Protein AF-A0A6G2Q3Q0-F1 (afdb_monomer_lite)

Radius of gyration: 19.33 Å; chains: 1; bounding box: 35×32×48 Å

pLDDT: mean 96.5, std 2.86, range [80.94, 98.81]

Secondary structure (DSSP, 8-state):
-HHHHHTT-B-TTS---TT-TT---BPP-----------HHHHHHHT----------------S-SSTT----

Sequence (73 aa):
FVEFSRQRGLSADGRCKAFSAGADGTGWAEGAGMLLVERLSDARRNGHQVLAVVRGTAVNQDGASNGLTAPNG

Structure (mmCIF, N/CA/C/O backbone):
data_AF-A0A6G2Q3Q0-F1
#
_entry.id   AF-A0A6G2Q3Q0-F1
#
loop_
_atom_site.group_PDB
_atom_site.id
_atom_site.type_symbol
_atom_site.label_atom_id
_atom_site.label_alt_id
_atom_site.label_comp_id
_atom_site.label_asym_id
_atom_site.label_entity_id
_atom_site.label_seq_id
_atom_site.pdbx_PDB_ins_code
_atom_site.Cartn_x
_atom_site.Cartn_y
_atom_site.Cartn_z
_atom_site.occupancy
_atom_site.B_iso_or_equiv
_atom_site.auth_seq_id
_atom_site.auth_comp_id
_atom_site.auth_asym_id
_atom_site.auth_atom_id
_atom_site.pdbx_PDB_model_num
ATOM 1 N N . PHE A 1 1 ? 17.872 10.660 -7.517 1.00 80.94 1 PHE A N 1
ATOM 2 C CA . PHE A 1 1 ? 17.205 9.435 -8.013 1.00 80.94 1 PHE A CA 1
ATOM 3 C C . PHE A 1 1 ? 17.895 8.828 -9.250 1.00 80.94 1 PHE A C 1
ATOM 5 O O . PHE A 1 1 ? 17.223 8.370 -10.164 1.00 80.94 1 PHE A O 1
ATOM 12 N N . VAL A 1 2 ? 19.237 8.776 -9.283 1.00 92.62 2 VAL A N 1
ATOM 13 C CA . VAL A 1 2 ? 20.015 8.456 -10.506 1.00 92.62 2 VAL A CA 1
ATOM 14 C C . VAL A 1 2 ? 19.787 7.028 -11.013 1.00 92.62 2 VAL A C 1
ATOM 16 O O . VAL A 1 2 ? 19.594 6.832 -12.210 1.00 92.62 2 VAL A O 1
ATOM 19 N N . GLU A 1 3 ? 19.759 6.036 -10.122 1.00 92.62 3 GLU A N 1
ATOM 20 C CA . GLU A 1 3 ? 19.619 4.632 -10.536 1.00 92.62 3 GLU A CA 1
ATOM 21 C C . GLU A 1 3 ? 18.260 4.341 -11.188 1.00 92.62 3 GLU A C 1
ATOM 23 O O . GLU A 1 3 ? 18.194 3.692 -12.229 1.00 92.62 3 GLU A O 1
ATOM 28 N N . PHE A 1 4 ? 17.174 4.902 -10.651 1.00 90.12 4 PHE A N 1
ATOM 29 C CA . PHE A 1 4 ? 15.835 4.722 -11.221 1.00 90.12 4 PHE A CA 1
ATOM 30 C C . PHE A 1 4 ? 15.641 5.513 -12.526 1.00 90.12 4 PHE A C 1
ATOM 32 O O . PHE A 1 4 ? 14.928 5.066 -13.425 1.00 90.12 4 PHE A O 1
ATOM 39 N N . SER A 1 5 ? 16.332 6.651 -12.680 1.00 89.94 5 SER A N 1
ATOM 40 C CA . SER A 1 5 ? 16.410 7.364 -13.962 1.00 89.94 5 SER A CA 1
ATOM 41 C C . SER A 1 5 ? 17.093 6.522 -15.043 1.00 89.94 5 SER A C 1
ATOM 43 O O . SER A 1 5 ? 16.604 6.476 -16.169 1.00 89.94 5 SER A O 1
ATOM 45 N N . ARG A 1 6 ? 18.191 5.819 -14.718 1.00 94.75 6 ARG A N 1
ATOM 46 C CA . ARG A 1 6 ? 18.899 4.937 -15.670 1.00 94.75 6 ARG A CA 1
ATOM 47 C C . ARG A 1 6 ? 18.019 3.791 -16.165 1.00 94.75 6 ARG A C 1
ATOM 49 O O . ARG A 1 6 ? 18.096 3.429 -17.333 1.00 94.75 6 ARG A O 1
ATOM 56 N N . GLN A 1 7 ? 17.151 3.277 -15.298 1.00 93.62 7 GLN A N 1
ATOM 57 C CA . GLN A 1 7 ? 16.172 2.238 -15.631 1.00 93.62 7 GLN A CA 1
ATOM 58 C C . GLN A 1 7 ? 14.953 2.775 -16.400 1.00 93.62 7 GLN A C 1
ATOM 60 O O . GLN A 1 7 ? 14.097 1.991 -16.794 1.00 93.62 7 GLN A O 1
ATOM 65 N N . ARG A 1 8 ? 14.855 4.099 -16.609 1.00 94.38 8 ARG A N 1
ATOM 66 C CA . ARG A 1 8 ? 13.664 4.780 -17.149 1.00 94.38 8 ARG A CA 1
ATOM 67 C C . ARG A 1 8 ? 12.390 4.486 -16.345 1.00 94.38 8 ARG A C 1
ATOM 69 O O . ARG A 1 8 ? 11.300 4.456 -16.897 1.00 94.38 8 ARG A O 1
ATOM 76 N N . GLY A 1 9 ? 12.534 4.281 -15.034 1.00 94.94 9 GLY A N 1
ATOM 77 C CA . GLY A 1 9 ? 11.406 4.032 -14.134 1.00 94.94 9 GLY A CA 1
ATOM 78 C C . GLY A 1 9 ? 10.723 5.307 -13.628 1.00 94.94 9 GLY A C 1
ATOM 79 O O . GLY A 1 9 ? 9.645 5.232 -13.043 1.00 94.94 9 GLY A O 1
ATOM 80 N N . LEU A 1 10 ? 11.337 6.480 -13.822 1.00 97.12 10 LEU A N 1
ATOM 81 C CA . LEU A 1 10 ? 10.777 7.769 -13.407 1.00 97.12 10 LEU A CA 1
ATOM 82 C C . LEU A 1 10 ? 10.006 8.438 -14.542 1.00 97.12 10 LEU A C 1
ATOM 84 O O . LEU A 1 10 ? 10.517 8.534 -15.656 1.00 97.12 10 LEU A O 1
ATOM 88 N N . SER A 1 11 ? 8.837 8.989 -14.219 1.00 97.44 11 SER A N 1
ATOM 89 C CA . SER A 1 11 ? 8.112 9.907 -15.106 1.00 97.44 11 SER A CA 1
ATOM 90 C C . SER A 1 11 ? 8.944 11.170 -15.343 1.00 97.44 11 SER A C 1
ATOM 92 O O . SER A 1 11 ? 9.492 11.726 -14.383 1.00 97.44 11 SER A O 1
ATOM 94 N N . ALA A 1 12 ? 8.992 11.675 -16.576 1.00 95.62 12 ALA A N 1
ATOM 95 C CA . ALA A 1 12 ? 9.797 12.855 -16.911 1.00 95.62 12 ALA A CA 1
ATOM 96 C C . ALA A 1 12 ? 9.320 14.136 -16.201 1.00 95.62 12 ALA A C 1
ATOM 98 O O . ALA A 1 12 ? 10.121 15.019 -15.905 1.00 95.62 12 ALA A O 1
ATOM 99 N N . ASP A 1 13 ? 8.024 14.226 -15.897 1.00 95.75 13 ASP A N 1
ATOM 100 C CA . ASP A 1 13 ? 7.404 15.350 -15.191 1.00 95.75 13 ASP A CA 1
ATOM 101 C C . ASP A 1 13 ? 7.225 15.102 -13.683 1.00 95.75 13 ASP A C 1
ATOM 103 O O . ASP A 1 13 ? 6.580 15.900 -13.000 1.00 95.75 13 ASP A O 1
ATOM 107 N N . GLY A 1 14 ? 7.784 14.002 -13.162 1.00 95.94 14 GLY A N 1
ATOM 108 C CA . GLY A 1 14 ? 7.764 13.653 -11.739 1.00 95.94 14 GLY A CA 1
ATOM 109 C C . GLY A 1 14 ? 6.387 13.284 -11.172 1.00 95.94 14 GLY A C 1
ATOM 110 O O . GLY A 1 14 ? 6.235 13.258 -9.951 1.00 95.94 14 GLY A O 1
ATOM 111 N N . ARG A 1 15 ? 5.379 13.019 -12.016 1.00 97.31 15 ARG A N 1
ATOM 112 C CA . ARG A 1 15 ? 4.011 12.691 -11.591 1.00 97.31 15 ARG A CA 1
ATOM 113 C C . ARG A 1 15 ? 3.679 11.211 -11.771 1.00 97.31 15 ARG A C 1
ATOM 115 O O . ARG A 1 15 ? 3.789 10.665 -12.862 1.00 97.31 15 ARG A O 1
ATOM 122 N N . CYS A 1 16 ? 3.101 10.601 -10.736 1.00 98.06 16 CYS A N 1
ATOM 123 C CA . CYS A 1 16 ? 2.391 9.328 -10.874 1.00 98.06 16 CYS A CA 1
ATOM 124 C C . CYS A 1 16 ? 1.029 9.551 -11.554 1.00 98.06 16 CYS A C 1
ATOM 126 O O . CYS A 1 16 ? 0.073 9.988 -10.913 1.00 98.06 16 CYS A O 1
ATOM 128 N N . LYS A 1 17 ? 0.919 9.236 -12.848 1.00 98.00 17 LYS A N 1
ATOM 129 C CA . LYS A 1 17 ? -0.317 9.386 -13.644 1.00 98.00 17 LYS A CA 1
ATOM 130 C C . LYS A 1 17 ? -1.139 8.089 -13.637 1.00 98.00 17 LYS A C 1
ATOM 132 O O . LYS A 1 17 ? -1.329 7.466 -14.680 1.00 98.00 17 LYS A O 1
ATOM 137 N N . ALA A 1 18 ? -1.572 7.646 -12.456 1.00 97.88 18 ALA A N 1
ATOM 138 C CA . ALA A 1 18 ? -2.222 6.344 -12.271 1.00 97.88 18 ALA A CA 1
ATOM 139 C C . ALA A 1 18 ? -3.397 6.127 -13.248 1.00 97.88 18 ALA A C 1
ATOM 141 O O . ALA A 1 18 ? -4.311 6.947 -13.316 1.00 97.88 18 ALA A O 1
ATOM 142 N N . PHE A 1 19 ? -3.348 5.020 -14.001 1.00 97.00 19 PHE A N 1
ATOM 143 C CA . PHE A 1 19 ? -4.358 4.586 -14.985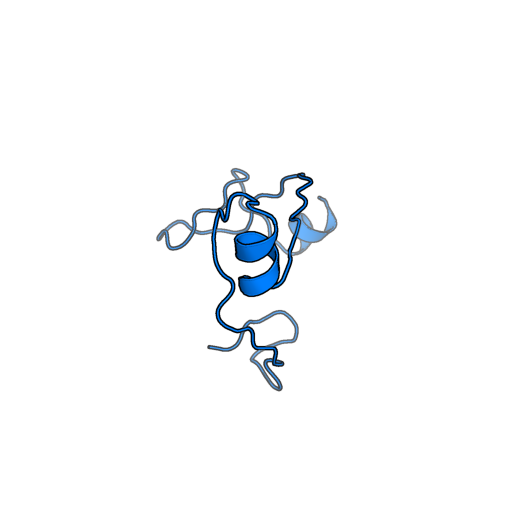 1.00 97.00 19 PHE A CA 1
ATOM 144 C C . PHE A 1 19 ? -4.607 5.540 -16.171 1.00 97.00 19 PHE A C 1
ATOM 146 O O . PHE A 1 19 ? -5.544 5.339 -16.940 1.00 97.00 19 PHE A O 1
ATOM 153 N N . SER A 1 20 ? -3.772 6.567 -16.349 1.00 98.25 20 SER A N 1
ATOM 154 C CA . SER A 1 20 ? -3.853 7.481 -17.492 1.00 98.25 20 SER A CA 1
ATOM 155 C C . SER A 1 20 ? -3.244 6.868 -18.753 1.00 98.25 20 SER A C 1
ATOM 157 O O . SER A 1 20 ? -2.241 6.160 -18.684 1.00 98.25 20 SER A O 1
ATOM 159 N N . ALA A 1 21 ? -3.767 7.244 -19.925 1.00 98.12 21 ALA A N 1
ATOM 160 C CA . ALA A 1 21 ? -3.152 6.925 -21.217 1.00 98.12 21 ALA A CA 1
ATOM 161 C C . ALA A 1 21 ? -1.729 7.505 -21.366 1.00 98.12 21 ALA A C 1
ATOM 163 O O . ALA A 1 21 ? -0.950 7.027 -22.183 1.00 98.12 21 ALA A O 1
ATOM 164 N N . GLY A 1 22 ? -1.389 8.533 -20.579 1.00 97.56 22 GLY A N 1
ATOM 165 C CA . GLY A 1 22 ? -0.067 9.162 -20.554 1.00 97.56 22 GLY A CA 1
ATOM 166 C C . GLY A 1 22 ? 0.852 8.685 -19.426 1.00 97.56 22 GLY A C 1
ATOM 167 O O . GLY A 1 22 ? 1.778 9.417 -19.081 1.00 97.56 22 GLY A O 1
ATOM 168 N N . ALA A 1 23 ? 0.577 7.541 -18.788 1.00 98.12 23 ALA A N 1
ATOM 169 C CA . ALA A 1 23 ? 1.431 7.000 -17.730 1.00 98.12 23 ALA A CA 1
ATOM 170 C C . ALA A 1 23 ? 2.812 6.589 -18.275 1.00 98.12 23 ALA A C 1
ATOM 172 O O . ALA A 1 23 ? 2.911 5.758 -19.173 1.00 98.12 23 ALA A O 1
ATOM 173 N N . ASP A 1 24 ? 3.875 7.172 -17.717 1.00 97.31 24 ASP A N 1
ATOM 174 C CA . ASP A 1 24 ? 5.250 7.084 -18.233 1.00 97.31 24 ASP A CA 1
ATOM 175 C C . ASP A 1 24 ? 6.310 6.828 -17.143 1.00 97.31 24 ASP A C 1
ATOM 177 O O . ASP A 1 24 ? 7.505 6.959 -17.395 1.00 97.31 24 ASP A O 1
ATOM 181 N N . GLY A 1 25 ? 5.891 6.463 -15.929 1.00 97.00 25 GLY A N 1
ATOM 182 C CA . GLY A 1 25 ? 6.776 6.126 -14.812 1.00 97.00 25 GLY A CA 1
ATOM 183 C C . GLY A 1 25 ? 6.218 6.578 -13.463 1.00 97.00 25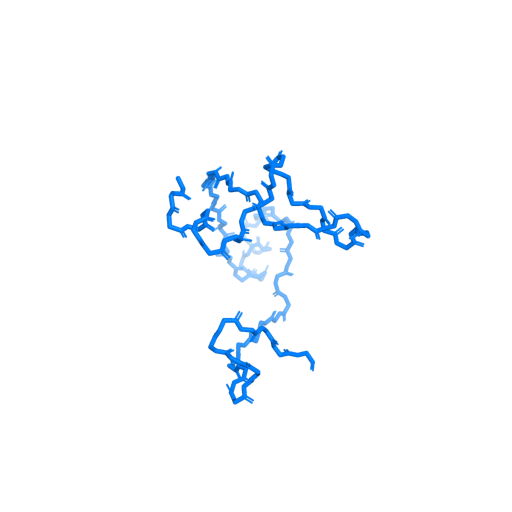 GLY A C 1
ATOM 184 O O . GLY A 1 25 ? 5.063 6.993 -13.358 1.00 97.00 25 GLY A O 1
ATOM 185 N N . THR A 1 26 ? 7.043 6.493 -12.417 1.00 97.31 26 THR A N 1
ATOM 186 C CA . THR A 1 26 ? 6.687 6.946 -11.063 1.00 97.31 26 THR A CA 1
ATOM 187 C C . THR A 1 26 ? 7.308 8.303 -10.729 1.00 97.31 26 THR A C 1
ATOM 189 O O . THR A 1 26 ? 8.437 8.603 -11.120 1.00 97.31 26 THR A O 1
ATOM 192 N N . GLY A 1 27 ? 6.593 9.099 -9.939 1.00 96.69 27 GLY A N 1
ATOM 193 C CA . GLY A 1 27 ? 7.146 10.197 -9.151 1.00 96.69 27 GLY A CA 1
ATOM 194 C C . GLY A 1 27 ? 7.610 9.683 -7.789 1.00 96.69 27 GLY A C 1
ATOM 195 O O . GLY A 1 27 ? 6.972 8.803 -7.213 1.00 96.69 27 GLY A O 1
ATOM 196 N N . TRP A 1 28 ? 8.729 10.197 -7.281 1.00 95.12 28 TRP A N 1
ATOM 197 C CA . TRP A 1 28 ? 9.209 9.885 -5.930 1.00 95.12 28 TRP A CA 1
ATOM 198 C C . TRP A 1 28 ? 8.815 10.998 -4.966 1.00 95.12 28 TRP A C 1
ATOM 200 O O . TRP A 1 28 ? 8.841 12.174 -5.322 1.00 95.12 28 TRP A O 1
ATOM 210 N N . ALA A 1 29 ? 8.479 10.612 -3.741 1.00 95.38 29 ALA A N 1
ATOM 211 C CA . ALA A 1 29 ? 8.149 11.518 -2.655 1.00 95.38 29 ALA A CA 1
ATOM 212 C C . ALA A 1 29 ? 8.650 10.937 -1.329 1.00 95.38 29 ALA A C 1
ATOM 214 O O . ALA A 1 29 ? 8.969 9.751 -1.236 1.00 95.38 29 ALA A O 1
ATOM 215 N N . GLU A 1 30 ? 8.692 11.781 -0.306 1.00 97.94 30 GLU A N 1
ATOM 216 C CA . GLU A 1 30 ? 9.036 11.408 1.064 1.00 97.94 30 GLU A CA 1
ATOM 217 C C . GLU A 1 30 ? 7.811 11.592 1.968 1.00 97.94 30 GLU A C 1
ATOM 219 O O . GLU A 1 30 ? 6.946 12.429 1.702 1.00 97.94 30 GLU A O 1
ATOM 224 N N . GLY A 1 31 ? 7.726 10.809 3.043 1.00 97.31 31 GLY A N 1
ATOM 225 C CA . GLY A 1 31 ? 6.646 10.908 4.019 1.00 97.31 31 GLY A CA 1
ATOM 226 C C . GLY A 1 31 ? 6.809 9.908 5.160 1.00 97.31 31 GLY A C 1
ATOM 227 O O . GLY A 1 31 ? 7.425 8.858 4.995 1.00 97.31 31 GLY A O 1
ATOM 228 N N . ALA A 1 32 ? 6.243 10.234 6.320 1.00 98.38 32 ALA A N 1
ATOM 229 C CA . ALA A 1 32 ? 6.187 9.353 7.481 1.00 98.38 32 ALA A CA 1
ATOM 230 C C . ALA A 1 32 ? 4.767 9.361 8.060 1.00 98.38 32 ALA A C 1
ATOM 232 O O . ALA A 1 32 ? 4.151 10.419 8.184 1.00 98.38 32 ALA A O 1
ATOM 233 N N . GLY A 1 33 ? 4.249 8.184 8.413 1.00 97.69 33 GLY A N 1
ATOM 234 C CA . GLY A 1 33 ? 2.911 8.015 8.973 1.00 97.69 33 GLY A CA 1
ATOM 235 C C . GLY A 1 33 ? 2.873 6.847 9.950 1.00 97.69 33 GLY A C 1
ATOM 236 O O . GLY A 1 33 ? 3.555 5.845 9.750 1.00 97.69 33 GLY A O 1
ATOM 237 N N . MET A 1 34 ? 2.082 6.987 11.011 1.00 98.31 34 MET A N 1
ATOM 238 C CA . MET A 1 34 ? 1.928 5.981 12.060 1.00 98.31 34 MET A CA 1
ATOM 239 C C . MET A 1 34 ? 0.449 5.686 12.276 1.00 98.31 34 MET A C 1
ATOM 241 O O . MET A 1 34 ? -0.386 6.589 12.229 1.00 98.31 34 MET A O 1
ATOM 245 N N . LEU A 1 35 ? 0.140 4.423 12.550 1.00 97.81 35 LEU A N 1
ATOM 246 C CA . LEU A 1 35 ? -1.186 3.980 12.960 1.00 97.81 35 LEU A CA 1
ATOM 247 C C . LEU A 1 35 ? -1.084 3.346 14.342 1.00 97.81 35 LEU A C 1
ATOM 249 O O . LEU A 1 35 ? -0.194 2.533 14.590 1.00 97.81 35 LEU A O 1
ATOM 253 N N . LEU A 1 36 ? -2.023 3.689 15.220 1.00 98.19 36 LEU A N 1
ATOM 254 C CA . LEU A 1 36 ? -2.272 2.924 16.432 1.00 98.19 36 LEU A CA 1
ATOM 255 C C . LEU A 1 36 ? -3.384 1.926 16.131 1.00 98.19 36 LEU A C 1
ATOM 2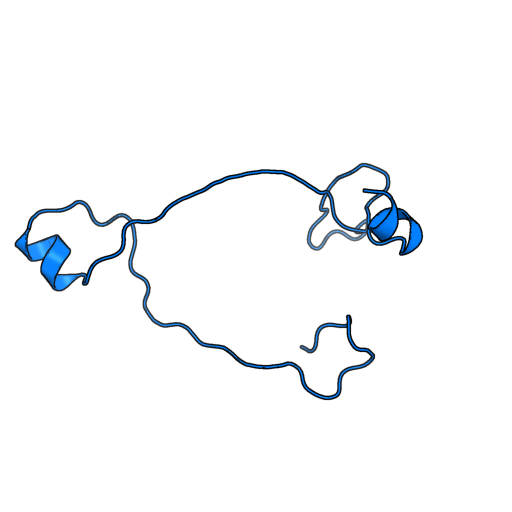57 O O . LEU A 1 36 ? -4.461 2.306 15.672 1.00 98.19 36 LEU A O 1
ATOM 261 N N . VAL A 1 37 ? -3.110 0.652 16.381 1.00 98.38 37 VAL A N 1
ATOM 262 C CA . VAL A 1 37 ? -4.079 -0.422 16.189 1.00 98.38 37 VAL A CA 1
ATOM 263 C C . VAL A 1 37 ? -4.328 -1.133 17.507 1.00 98.38 37 VAL A C 1
ATOM 265 O O . VAL A 1 37 ? -3.408 -1.417 18.270 1.00 98.38 37 VAL A O 1
ATOM 268 N N . GLU A 1 38 ? -5.591 -1.448 17.750 1.00 98.56 38 GLU A N 1
ATOM 269 C CA . GLU A 1 38 ? -6.039 -2.294 18.847 1.00 98.56 38 GLU A CA 1
ATOM 270 C C . GLU A 1 38 ? -7.214 -3.152 18.371 1.00 98.56 38 GLU A C 1
ATOM 272 O O . GLU A 1 38 ? -7.804 -2.907 17.312 1.00 98.56 38 GLU A O 1
ATOM 277 N N . ARG A 1 39 ? -7.579 -4.181 19.140 1.00 98.50 39 ARG A N 1
ATOM 278 C CA . ARG A 1 39 ? -8.794 -4.940 18.829 1.00 98.50 39 ARG A CA 1
ATOM 279 C C . ARG A 1 39 ? -10.005 -4.026 18.978 1.00 98.50 39 ARG A C 1
ATOM 281 O O . ARG A 1 39 ? -10.130 -3.320 19.974 1.00 98.50 39 ARG A O 1
ATOM 288 N N . LEU A 1 40 ? -10.962 -4.132 18.058 1.00 98.69 40 LEU A N 1
ATOM 289 C CA . LEU A 1 40 ? -12.198 -3.340 18.096 1.00 98.69 40 LEU A CA 1
ATOM 290 C C . LEU A 1 40 ? -12.958 -3.468 19.430 1.00 98.69 40 LEU A C 1
ATOM 292 O O . LEU A 1 40 ? -13.567 -2.507 19.893 1.00 98.69 40 LEU A O 1
ATOM 296 N N . SER A 1 41 ? -12.927 -4.645 20.059 1.00 98.75 41 SER A N 1
ATOM 297 C CA . SER A 1 41 ? -13.523 -4.862 21.382 1.00 98.75 41 SER A CA 1
ATOM 298 C C . SER A 1 41 ? -12.839 -4.049 22.482 1.00 98.75 41 SER A C 1
ATOM 300 O O . SER A 1 41 ? -13.513 -3.580 23.394 1.00 98.75 41 SER A O 1
ATOM 302 N N . ASP A 1 42 ? -11.520 -3.883 22.398 1.00 98.81 42 ASP A N 1
ATOM 303 C CA . ASP A 1 42 ? -10.740 -3.128 23.375 1.00 98.81 42 ASP A CA 1
ATOM 304 C C . ASP A 1 42 ? -10.963 -1.629 23.188 1.00 98.81 42 ASP A C 1
ATOM 306 O O . ASP A 1 42 ? -11.291 -0.958 24.161 1.00 98.81 42 ASP A O 1
ATOM 310 N N . ALA A 1 43 ? -10.951 -1.146 21.940 1.00 98.69 43 ALA A N 1
ATOM 311 C CA . ALA A 1 43 ? -11.300 0.238 21.616 1.00 98.69 43 ALA A CA 1
ATOM 312 C C . ALA A 1 43 ? -12.676 0.623 22.170 1.00 98.69 43 ALA A C 1
ATOM 314 O O . ALA A 1 43 ? -12.825 1.629 22.859 1.00 98.69 43 ALA A O 1
ATOM 315 N N . ARG A 1 44 ? -13.689 -0.223 21.927 1.00 98.50 44 ARG A N 1
ATOM 316 C CA . ARG A 1 44 ? -15.058 -0.013 22.423 1.00 98.50 44 ARG A CA 1
ATOM 317 C C . ARG A 1 44 ? -15.135 -0.036 23.945 1.00 98.50 44 ARG A C 1
ATOM 319 O O . ARG A 1 44 ? -15.799 0.821 24.517 1.00 98.50 44 ARG A O 1
ATOM 326 N N . ARG A 1 45 ? -14.472 -0.999 24.596 1.00 98.69 45 ARG A N 1
ATOM 327 C CA . ARG A 1 45 ? -14.445 -1.100 26.063 1.00 98.69 45 ARG A CA 1
ATOM 328 C C . ARG A 1 45 ? -13.785 0.123 26.696 1.00 98.69 45 ARG A C 1
ATOM 330 O O . ARG A 1 45 ? -14.262 0.600 27.717 1.00 98.69 45 ARG A O 1
ATOM 337 N N . ASN A 1 46 ? -12.710 0.613 26.089 1.00 98.62 46 ASN A N 1
ATOM 338 C CA . ASN A 1 46 ? -11.925 1.728 26.604 1.00 98.62 46 ASN A CA 1
ATOM 339 C C . ASN A 1 46 ? -12.460 3.099 26.144 1.00 98.62 46 ASN A C 1
ATOM 341 O O . ASN A 1 46 ? -11.916 4.127 26.534 1.00 98.62 46 ASN A O 1
ATOM 345 N N . GLY A 1 47 ? -13.514 3.137 25.318 1.00 98.56 47 GLY A N 1
ATOM 346 C CA . GLY A 1 47 ? -14.087 4.379 24.793 1.00 98.56 47 GLY A CA 1
ATOM 347 C C . GLY A 1 47 ? -13.187 5.118 23.795 1.00 98.56 47 GLY A C 1
ATOM 348 O O . GLY A 1 47 ? -13.365 6.316 23.587 1.00 98.56 47 GLY A O 1
ATOM 349 N N . HIS A 1 48 ? -12.221 4.434 23.178 1.00 98.69 48 HIS A N 1
ATOM 350 C CA . HIS A 1 48 ? -11.338 5.029 22.178 1.00 98.69 48 HIS A CA 1
ATOM 351 C C . HIS A 1 48 ? -12.073 5.244 20.847 1.00 98.69 48 HIS A C 1
ATOM 353 O O . HIS A 1 48 ? -12.862 4.404 20.40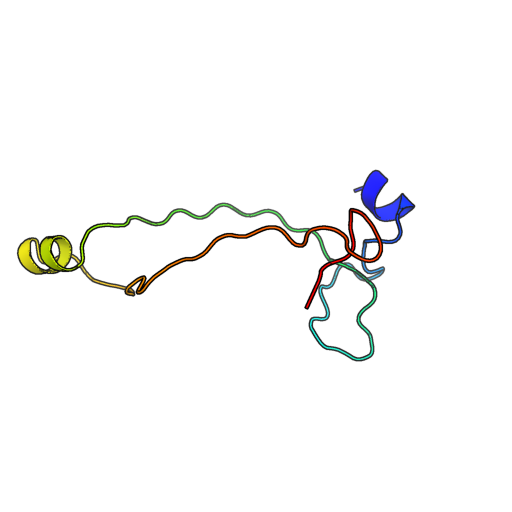1 1.00 98.69 48 HIS A O 1
ATOM 359 N N . GLN A 1 49 ? -11.795 6.368 20.179 1.00 98.56 49 GLN A N 1
ATOM 360 C CA . GLN A 1 49 ? -12.382 6.670 18.876 1.00 98.56 49 GLN A CA 1
ATOM 361 C C . GLN A 1 49 ? -11.883 5.683 17.813 1.00 98.56 49 GLN A C 1
ATOM 363 O O . GLN A 1 49 ? -10.691 5.596 17.526 1.00 98.56 49 GLN A O 1
ATOM 368 N N . VAL A 1 50 ? -12.816 4.986 17.166 1.00 98.44 50 VAL A N 1
ATOM 369 C CA . VAL A 1 50 ? -12.515 4.077 16.055 1.00 98.44 50 VAL A CA 1
ATOM 370 C C . VAL A 1 50 ? -12.601 4.845 14.739 1.00 98.44 50 VAL A C 1
ATOM 372 O O . VAL A 1 50 ? -13.690 5.218 14.312 1.00 98.44 50 VAL A O 1
ATOM 375 N N . LEU A 1 51 ? -11.457 5.058 14.086 1.00 98.56 51 LEU A N 1
ATOM 376 C CA . LEU A 1 51 ? -11.395 5.719 12.774 1.00 98.56 51 LEU A CA 1
ATOM 377 C C . LEU A 1 51 ? -11.766 4.770 11.622 1.00 98.56 51 LEU A C 1
ATOM 379 O O . LEU A 1 51 ? -12.392 5.187 10.653 1.00 98.56 51 LEU A O 1
ATOM 383 N N . ALA A 1 52 ? -11.379 3.495 11.724 1.00 98.44 52 ALA A N 1
ATOM 384 C CA . ALA A 1 52 ? -11.658 2.445 10.743 1.00 98.44 52 ALA A CA 1
ATOM 385 C C . ALA A 1 52 ? -11.457 1.044 11.358 1.00 98.44 52 ALA A C 1
ATOM 387 O O . ALA A 1 52 ? -10.961 0.913 12.477 1.00 98.44 52 ALA A O 1
ATOM 388 N N . VAL A 1 53 ? -11.816 -0.014 10.618 1.00 98.44 53 VAL A N 1
ATOM 389 C CA . VAL A 1 53 ? -11.603 -1.419 11.014 1.00 98.44 53 VAL A CA 1
ATOM 390 C C . VAL A 1 53 ? -10.866 -2.176 9.909 1.00 98.44 53 VAL A C 1
ATOM 392 O O . VAL A 1 53 ? -11.361 -2.264 8.786 1.00 98.44 53 VAL A O 1
ATOM 395 N N . VAL A 1 54 ? -9.732 -2.800 10.242 1.00 98.19 54 VAL A N 1
ATOM 396 C CA . VAL A 1 54 ? -9.051 -3.766 9.363 1.00 98.19 54 VAL A CA 1
ATOM 397 C C . VAL A 1 54 ? -9.777 -5.110 9.457 1.00 98.19 54 VAL A C 1
ATOM 399 O O . VAL A 1 54 ? -9.801 -5.733 10.516 1.00 98.19 54 VAL A O 1
ATOM 402 N N . ARG A 1 55 ? -10.419 -5.547 8.365 1.00 98.31 55 ARG A N 1
ATOM 403 C CA . ARG A 1 55 ? -11.268 -6.757 8.352 1.00 98.31 55 ARG A CA 1
ATOM 404 C C . ARG A 1 55 ? -10.509 -8.056 8.076 1.00 98.31 55 ARG A C 1
ATOM 406 O O . ARG A 1 55 ? -10.989 -9.114 8.464 1.00 98.31 55 ARG A O 1
ATOM 413 N N . GLY A 1 56 ? -9.355 -7.968 7.426 1.00 98.12 56 GLY A N 1
ATOM 414 C CA . GLY A 1 56 ? -8.490 -9.090 7.076 1.00 98.12 56 GLY A CA 1
ATOM 415 C C . GLY A 1 56 ? -7.330 -8.615 6.204 1.00 98.12 56 GLY A C 1
ATOM 416 O O . GLY A 1 56 ? -7.386 -7.516 5.653 1.00 98.12 56 GLY A O 1
ATOM 417 N N . THR A 1 57 ? -6.283 -9.429 6.100 1.00 98.19 57 THR A N 1
ATOM 418 C CA . THR A 1 57 ? -5.097 -9.179 5.268 1.00 98.19 57 THR A CA 1
ATOM 419 C C . THR A 1 57 ? -4.625 -10.491 4.637 1.00 98.19 57 THR A C 1
ATOM 421 O O . THR A 1 57 ? -4.920 -11.570 5.149 1.00 98.19 57 THR A O 1
ATOM 424 N N . ALA A 1 58 ? -3.910 -10.403 3.515 1.00 98.19 58 ALA A N 1
ATOM 425 C CA . ALA A 1 58 ? -3.306 -11.546 2.835 1.00 98.19 58 ALA A CA 1
ATOM 426 C C . ALA A 1 58 ? -1.947 -11.149 2.246 1.00 98.19 58 ALA A C 1
ATOM 428 O O . ALA A 1 58 ? -1.716 -9.973 1.963 1.00 98.19 58 ALA A O 1
ATOM 429 N N . VAL A 1 59 ? -1.058 -12.130 2.079 1.00 98.25 59 VAL A N 1
ATOM 430 C CA . VAL A 1 59 ? 0.285 -11.952 1.509 1.00 98.25 59 VAL A CA 1
ATOM 431 C C . VAL A 1 59 ? 0.607 -13.155 0.619 1.00 98.25 59 VAL A C 1
ATOM 433 O O . VAL A 1 59 ? 0.278 -14.285 0.985 1.00 98.25 59 VAL A O 1
ATOM 436 N N . ASN A 1 60 ? 1.237 -12.923 -0.533 1.00 96.75 60 ASN A N 1
ATOM 437 C CA . ASN A 1 60 ? 1.674 -13.950 -1.486 1.00 96.75 60 ASN A CA 1
ATOM 438 C C . ASN A 1 60 ? 2.989 -13.532 -2.191 1.00 96.75 60 ASN A C 1
ATOM 440 O O . ASN A 1 60 ? 3.670 -12.606 -1.750 1.00 96.75 60 ASN A O 1
ATOM 444 N N . GLN A 1 61 ? 3.361 -14.254 -3.251 1.00 96.69 61 GLN A N 1
ATOM 445 C CA . GLN A 1 61 ? 4.493 -13.959 -4.131 1.00 96.69 61 GLN A CA 1
ATOM 446 C C . GLN A 1 61 ? 4.096 -14.329 -5.572 1.00 96.69 61 GLN A C 1
ATOM 448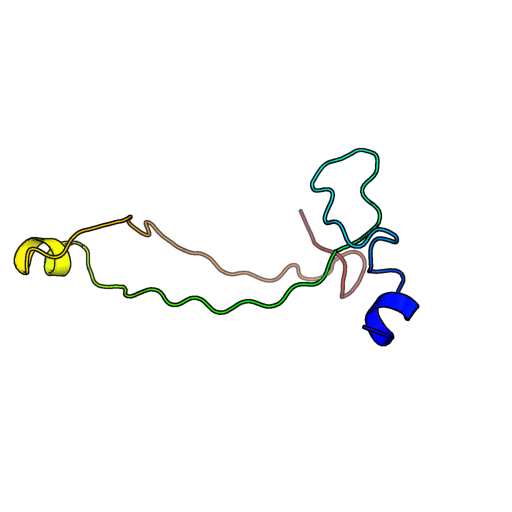 O O . GLN A 1 61 ? 3.474 -15.371 -5.782 1.00 96.69 61 GLN A O 1
ATOM 453 N N . ASP A 1 62 ? 4.457 -13.486 -6.538 1.00 97.00 62 ASP A N 1
ATOM 454 C CA . ASP A 1 62 ? 4.064 -13.556 -7.953 1.00 97.00 62 ASP A CA 1
ATOM 455 C C . ASP A 1 62 ? 4.699 -14.722 -8.747 1.00 97.00 62 ASP A C 1
ATOM 457 O O . ASP A 1 62 ? 4.270 -15.016 -9.867 1.00 97.00 62 ASP A O 1
ATOM 461 N N . GLY A 1 63 ? 5.694 -15.417 -8.183 1.00 96.31 63 GLY A N 1
ATOM 462 C CA . GLY A 1 63 ? 6.273 -16.633 -8.761 1.00 96.31 63 GLY A CA 1
ATOM 463 C C . GLY A 1 63 ? 7.054 -16.394 -10.062 1.00 96.31 63 GLY A C 1
ATOM 464 O O . GLY A 1 63 ? 7.839 -15.453 -10.167 1.00 96.31 63 GLY A O 1
ATOM 465 N N . ALA A 1 64 ? 6.890 -17.283 -11.048 1.00 95.38 64 ALA A N 1
ATOM 466 C CA . ALA A 1 64 ? 7.558 -17.185 -12.350 1.00 95.38 64 ALA A CA 1
ATOM 467 C C . ALA A 1 64 ? 6.815 -16.214 -13.291 1.00 95.38 64 ALA A C 1
ATOM 469 O O . ALA A 1 64 ? 6.041 -16.640 -14.148 1.00 95.38 64 ALA A O 1
ATOM 470 N N . SER A 1 65 ? 7.043 -14.910 -13.115 1.00 94.44 65 SER A N 1
ATOM 471 C CA . SER A 1 65 ? 6.485 -13.848 -13.964 1.00 94.44 65 SER A CA 1
ATOM 472 C C . SER A 1 65 ? 7.365 -13.549 -15.194 1.00 94.44 65 SER A C 1
ATOM 474 O O . SER A 1 65 ? 8.417 -14.157 -15.399 1.00 94.44 65 SER A O 1
ATOM 476 N N . ASN A 1 66 ? 6.966 -12.569 -16.016 1.00 94.12 66 ASN A N 1
ATOM 477 C CA . ASN A 1 66 ? 7.707 -12.118 -17.210 1.00 94.12 66 ASN A CA 1
ATOM 478 C C . ASN A 1 66 ? 9.066 -11.443 -16.909 1.00 94.12 66 ASN A C 1
ATOM 480 O O . ASN A 1 66 ? 9.737 -10.955 -17.819 1.00 94.12 66 ASN A O 1
ATOM 484 N N . GLY A 1 67 ? 9.475 -11.385 -15.643 1.00 94.56 67 GLY A N 1
ATOM 485 C CA . GLY A 1 67 ? 10.759 -10.863 -15.193 1.00 94.56 67 GLY A CA 1
ATOM 486 C C . GLY A 1 67 ? 10.700 -10.477 -13.719 1.00 94.56 67 GLY A C 1
ATOM 487 O O . GLY A 1 67 ? 9.634 -10.159 -13.207 1.00 94.56 67 GLY A O 1
ATOM 488 N N . LEU A 1 68 ? 11.850 -10.447 -13.038 1.00 93.00 68 LEU A N 1
ATOM 489 C CA . LEU A 1 68 ? 11.929 -10.229 -11.583 1.00 93.00 68 LEU A CA 1
ATOM 490 C C . LEU A 1 68 ? 11.194 -8.967 -11.087 1.00 93.00 68 LEU A C 1
ATOM 492 O O . LEU A 1 68 ? 10.713 -8.941 -9.961 1.00 93.00 68 LEU A O 1
ATOM 496 N N . THR A 1 69 ? 11.121 -7.918 -11.909 1.00 93.44 69 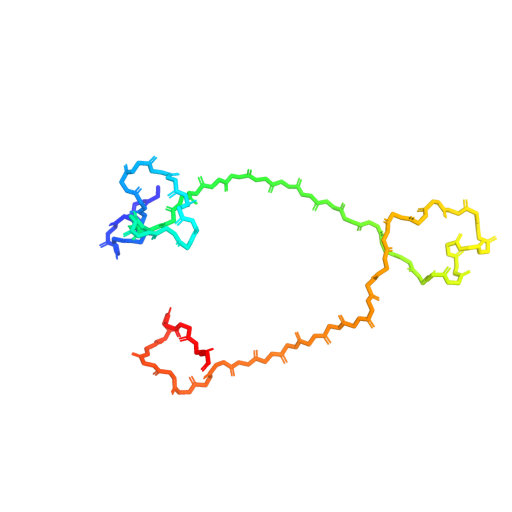THR A N 1
ATOM 497 C CA . THR A 1 69 ? 10.485 -6.634 -11.570 1.00 93.44 69 THR A CA 1
ATOM 498 C C . THR A 1 69 ? 9.080 -6.468 -12.157 1.00 93.44 69 THR A C 1
ATOM 500 O O . THR A 1 69 ? 8.481 -5.409 -11.979 1.00 93.44 69 THR A O 1
ATOM 503 N N . ALA A 1 70 ? 8.576 -7.450 -12.911 1.00 96.12 70 ALA A N 1
ATOM 504 C CA . ALA A 1 70 ? 7.266 -7.383 -13.549 1.00 96.12 70 ALA A CA 1
ATOM 505 C C . ALA A 1 70 ? 6.181 -7.934 -12.602 1.00 96.12 70 ALA A C 1
ATOM 507 O O . ALA A 1 70 ? 6.342 -9.060 -12.121 1.00 96.12 70 ALA A O 1
ATOM 508 N N . PRO A 1 71 ? 5.085 -7.188 -12.355 1.00 95.69 71 PRO A N 1
ATOM 509 C CA . PRO A 1 71 ? 3.964 -7.686 -11.561 1.00 95.69 71 PRO A CA 1
ATOM 510 C C . PRO A 1 71 ? 3.200 -8.798 -12.298 1.00 95.69 71 PRO A C 1
ATOM 512 O O . PRO A 1 71 ? 3.239 -8.864 -13.532 1.00 95.69 71 PRO A O 1
ATOM 515 N N . ASN A 1 72 ? 2.478 -9.638 -11.550 1.00 95.88 72 ASN A N 1
ATOM 516 C CA . ASN A 1 72 ? 1.599 -10.683 -12.087 1.00 95.88 72 ASN A CA 1
ATOM 517 C C . ASN A 1 72 ? 0.139 -10.462 -11.649 1.00 95.88 72 ASN A C 1
ATOM 519 O O . ASN A 1 72 ? -0.126 -10.236 -10.469 1.00 95.88 72 ASN A O 1
ATOM 523 N N . GLY A 1 73 ? -0.790 -10.478 -12.608 1.00 89.19 73 GLY A N 1
ATOM 524 C CA . GLY A 1 73 ? -2.211 -10.161 -12.413 1.00 89.19 73 GLY A CA 1
ATOM 525 C C . GLY A 1 73 ? -3.135 -11.283 -12.850 1.00 89.19 73 GLY A C 1
ATOM 526 O O . GLY A 1 73 ? -2.686 -12.151 -13.630 1.00 89.19 73 GLY A O 1
#

Foldseek 3Di:
DVVCVVVQQADPVLPQPPPDPPGRHHHDDDDDDDDDDDPPVVCVVVVHDDPDDDPDDDDDDQPDDPDPPDHDD